Protein AF-A0A4U0H9S4-F1 (afdb_monomer_lite)

Radius of gyration: 20.45 Å; chains: 1; bounding box: 39×26×69 Å

Sequence (126 aa):
MESLKSYITAIVAVAVILGFSAFKVAEKFTQPQSGWYQISVNPSAPDDKSQQIIGGFESETAPNEENCNLESEETPPCQVHLNLTNFSGAATPAGLSVSDATNPSTYNGALDMSQSSDGYARQEEE

Secondary structure (DSSP, 8-state):
-HHHHHHHHHHHHHHHHHHHHHHHHHHHHHS---EEEEEE--TTSTT-TTTPEEEEEEESSPPSP----TT-TTSPPEEEEEE-TT---SS-STTSBHHHHT-TTTT--EE-TTSSSSSEEEPPP-

pLDDT: mean 76.82, std 14.74, range [47.91, 94.62]

Foldseek 3Di:
DVVVVVVVVVVVVVVVVVVVVVVVVVCVQWDADFAKWWWDADLVCLPPLQRIFTAGHDDNDAADFDADPSNDPPAATKIFGKAQVVFPDRGYSGGGRSCQCCPCVHGNIHGDCVRPPVRMGHHDDD

Structure (mmCIF, N/CA/C/O backbone):
data_AF-A0A4U0H9S4-F1
#
_entry.id   AF-A0A4U0H9S4-F1
#
loop_
_atom_site.group_PDB
_atom_site.id
_atom_site.type_symbol
_atom_site.label_atom_id
_atom_site.label_alt_id
_atom_site.label_comp_id
_atom_site.label_asym_id
_atom_site.label_entity_id
_atom_site.label_seq_id
_atom_site.pdbx_PDB_ins_code
_atom_site.Cartn_x
_atom_site.Cartn_y
_atom_site.Cartn_z
_atom_site.occupancy
_atom_site.B_iso_or_equiv
_atom_site.auth_seq_id
_atom_site.auth_comp_id
_atom_site.auth_asym_id
_atom_site.auth_atom_id
_atom_site.pdbx_PDB_model_num
ATOM 1 N N . MET A 1 1 ? -19.896 8.607 55.012 1.00 47.91 1 MET A N 1
ATOM 2 C CA . MET A 1 1 ? -19.526 7.625 53.960 1.00 47.91 1 MET A CA 1
ATOM 3 C C . MET A 1 1 ? -19.932 8.082 52.549 1.00 47.91 1 MET A C 1
ATOM 5 O O . MET A 1 1 ? -19.968 7.262 51.641 1.00 47.91 1 MET A O 1
ATOM 9 N N . GLU A 1 2 ? -20.204 9.370 52.311 1.00 52.66 2 GLU A N 1
ATOM 10 C CA . GLU A 1 2 ? -20.625 9.855 50.980 1.00 52.66 2 GLU A CA 1
ATOM 11 C C . GLU A 1 2 ? -19.435 10.198 50.069 1.00 52.66 2 GLU A C 1
ATOM 13 O O . GLU A 1 2 ? -19.484 9.979 48.861 1.00 52.66 2 GLU A O 1
ATOM 18 N N . SER A 1 3 ? -18.313 10.623 50.655 1.00 55.00 3 SER A N 1
ATOM 19 C CA . SER A 1 3 ? -17.121 11.062 49.918 1.00 55.00 3 SER A CA 1
ATOM 20 C C . SER A 1 3 ? -16.407 9.931 49.167 1.00 55.00 3 SER A C 1
ATOM 22 O O . SER A 1 3 ? -15.857 10.161 48.095 1.00 55.00 3 SER A O 1
ATOM 24 N N . LEU A 1 4 ? -16.452 8.698 49.691 1.00 54.47 4 LEU A N 1
ATOM 25 C CA . LEU A 1 4 ? -15.779 7.541 49.085 1.00 54.47 4 LEU A CA 1
ATOM 26 C C . LEU A 1 4 ? -16.490 7.067 47.806 1.00 54.47 4 LEU A C 1
ATOM 28 O O . LEU A 1 4 ? -15.832 6.713 46.833 1.00 54.47 4 LEU A O 1
ATOM 32 N N . LYS A 1 5 ? -17.832 7.113 47.779 1.00 53.62 5 LYS A N 1
ATOM 33 C CA . LYS A 1 5 ? -18.620 6.766 46.585 1.00 53.62 5 LYS A CA 1
ATOM 34 C C . LYS A 1 5 ? -18.379 7.764 45.454 1.00 53.62 5 LYS A C 1
ATOM 36 O O . LYS A 1 5 ? -18.156 7.338 44.332 1.00 53.62 5 LYS A O 1
ATOM 41 N N . SER A 1 6 ? -18.348 9.064 45.758 1.00 58.03 6 SER A N 1
ATOM 42 C CA . SER A 1 6 ? -18.112 10.112 44.752 1.00 58.03 6 SER A CA 1
ATOM 43 C C . SER A 1 6 ? -16.721 10.008 44.105 1.00 58.03 6 SER A C 1
ATOM 45 O O . SER A 1 6 ? -16.581 10.167 42.894 1.00 58.03 6 SER A O 1
ATOM 47 N N . TYR A 1 7 ? -15.701 9.638 44.890 1.00 58.12 7 TYR A N 1
ATOM 48 C CA . TYR A 1 7 ? -14.337 9.433 44.392 1.00 58.12 7 TYR A CA 1
ATOM 49 C C . TYR A 1 7 ? -14.230 8.241 43.430 1.00 58.12 7 TYR A C 1
ATOM 51 O O . TYR A 1 7 ? -13.587 8.344 42.388 1.00 58.12 7 TYR A O 1
ATOM 59 N N . ILE A 1 8 ? -14.897 7.122 43.738 1.00 61.66 8 ILE A N 1
ATOM 60 C CA . ILE A 1 8 ? -14.898 5.934 42.869 1.00 61.66 8 ILE A CA 1
ATOM 61 C C . ILE A 1 8 ? -15.623 6.233 41.551 1.00 61.66 8 ILE A C 1
ATOM 63 O O . ILE A 1 8 ? -15.115 5.883 40.488 1.00 61.66 8 ILE A O 1
ATOM 67 N N . THR A 1 9 ? -16.760 6.934 41.587 1.00 62.09 9 THR A N 1
ATOM 68 C CA . THR A 1 9 ? -17.494 7.295 40.363 1.00 62.09 9 THR A CA 1
ATOM 69 C C . THR A 1 9 ? -16.690 8.245 39.472 1.00 62.09 9 THR A C 1
ATOM 71 O O . THR A 1 9 ? -16.693 8.083 38.254 1.00 62.09 9 THR A O 1
ATOM 74 N N . ALA A 1 10 ? -15.954 9.194 40.062 1.00 61.12 10 ALA A N 1
ATOM 75 C CA . ALA A 1 10 ? -15.074 10.093 39.318 1.00 61.12 10 ALA A CA 1
ATOM 76 C C . ALA A 1 10 ? -13.897 9.346 38.664 1.00 61.12 10 ALA A C 1
ATOM 78 O O . ALA A 1 10 ? -13.591 9.594 37.501 1.00 61.12 10 ALA A O 1
ATOM 79 N N . ILE A 1 11 ? -13.281 8.386 39.364 1.00 60.69 11 ILE A N 1
ATOM 80 C CA . ILE A 1 11 ? -12.190 7.564 38.813 1.00 60.69 11 ILE A CA 1
ATOM 81 C C . ILE A 1 11 ? -12.689 6.693 37.653 1.00 60.69 11 ILE A C 1
ATOM 83 O O . ILE A 1 11 ? -12.029 6.619 36.618 1.00 60.69 11 ILE A O 1
ATOM 87 N N . VAL A 1 12 ? -13.867 6.075 37.787 1.00 62.19 12 VAL A N 1
ATOM 88 C CA . VAL A 1 12 ? -14.472 5.278 36.709 1.00 62.19 12 VAL A CA 1
ATOM 89 C C . VAL A 1 12 ? -14.806 6.158 35.503 1.00 62.19 12 VAL A C 1
ATOM 91 O O . VAL A 1 12 ? -14.494 5.780 34.378 1.00 62.19 12 VAL A O 1
ATOM 94 N N . ALA A 1 13 ? -15.367 7.352 35.710 1.00 61.09 13 ALA A N 1
ATOM 95 C CA . ALA A 1 13 ? -15.663 8.279 34.618 1.00 61.09 13 ALA A CA 1
ATOM 96 C C . ALA A 1 13 ? -14.392 8.718 33.872 1.00 61.09 13 ALA A C 1
ATOM 98 O O . ALA A 1 13 ? -14.365 8.702 32.644 1.00 61.09 13 ALA A O 1
ATOM 99 N N . VAL A 1 14 ? -13.316 9.041 34.596 1.00 59.59 14 VAL A N 1
ATOM 100 C CA . VAL A 1 14 ? -12.026 9.414 33.994 1.00 59.59 14 VAL A CA 1
ATOM 101 C C . VAL A 1 14 ? -11.408 8.238 33.229 1.00 59.59 14 VAL A C 1
ATOM 103 O O . VAL A 1 14 ? -10.955 8.423 32.103 1.00 59.59 14 VAL A O 1
ATOM 106 N N . ALA A 1 15 ? -11.448 7.019 33.777 1.00 59.03 15 ALA A N 1
ATOM 107 C CA . ALA A 1 15 ? -10.943 5.824 33.099 1.00 59.03 15 ALA A CA 1
ATOM 108 C C . ALA A 1 15 ? -11.727 5.501 31.813 1.00 59.03 15 ALA A C 1
ATOM 110 O O . ALA A 1 15 ? -11.130 5.146 30.798 1.00 59.03 15 ALA A O 1
ATOM 111 N N . VAL A 1 16 ? -13.051 5.680 31.826 1.00 59.62 16 VAL A N 1
ATOM 112 C CA . VAL A 1 16 ? -13.904 5.490 30.644 1.00 59.62 16 VAL A CA 1
ATOM 113 C C . VAL A 1 16 ? -13.613 6.555 29.582 1.00 59.62 16 VAL A C 1
ATOM 115 O O . VAL A 1 16 ? -13.444 6.214 28.416 1.00 59.62 16 VAL A O 1
ATOM 118 N N . ILE A 1 17 ? -13.477 7.831 29.959 1.00 59.09 17 ILE A N 1
ATOM 119 C CA . ILE A 1 17 ? -13.174 8.918 29.010 1.00 59.09 17 ILE A CA 1
ATOM 120 C C . ILE A 1 17 ? -11.794 8.726 28.362 1.00 59.09 17 ILE A C 1
ATOM 122 O O . ILE A 1 17 ? -11.653 8.879 27.146 1.00 59.09 17 ILE A O 1
ATOM 126 N N . LEU A 1 18 ? -10.781 8.344 29.145 1.00 52.06 18 LEU A N 1
ATOM 127 C CA . LEU A 1 18 ? -9.438 8.068 28.625 1.00 52.06 18 LEU A CA 1
ATOM 128 C C . LEU A 1 18 ? -9.431 6.829 27.716 1.00 52.06 18 LEU A C 1
ATOM 130 O O . LEU A 1 18 ? -8.812 6.857 26.652 1.00 52.06 18 LEU A O 1
ATOM 134 N N . GLY A 1 19 ? -10.186 5.785 28.077 1.00 51.16 19 GLY A N 1
ATOM 135 C CA . GLY A 1 19 ? -10.350 4.580 27.261 1.00 51.16 19 GLY A CA 1
ATOM 136 C C . GLY A 1 19 ? -11.008 4.854 25.904 1.00 51.16 19 GLY A C 1
ATOM 137 O O . GLY A 1 19 ? -10.499 4.407 24.879 1.00 51.16 19 GLY A O 1
ATOM 138 N N . PHE A 1 20 ? -12.080 5.653 25.867 1.00 53.72 20 PHE A N 1
ATOM 139 C CA . PHE A 1 20 ? -12.742 6.053 24.615 1.00 53.72 20 PHE A CA 1
ATOM 140 C C . PHE A 1 20 ? -11.856 6.931 23.718 1.00 53.72 20 PHE A C 1
ATOM 142 O O . PHE A 1 20 ? -11.933 6.841 22.494 1.00 53.72 20 PHE A O 1
ATOM 149 N N . SER A 1 21 ? -11.009 7.774 24.311 1.00 49.91 21 SER A N 1
ATOM 150 C CA . SER A 1 21 ? -10.112 8.666 23.564 1.00 49.91 21 SER A CA 1
ATOM 151 C C . SER A 1 21 ? -8.994 7.890 22.863 1.00 49.91 21 SER A C 1
ATOM 153 O O . SER A 1 21 ? -8.715 8.138 21.693 1.00 49.91 21 SER A O 1
ATOM 155 N N . ALA A 1 22 ? -8.396 6.912 23.550 1.00 49.47 22 ALA A N 1
ATOM 156 C CA . ALA A 1 22 ? -7.362 6.055 22.973 1.00 49.47 22 ALA A CA 1
ATOM 157 C C . ALA A 1 22 ? -7.916 5.141 21.866 1.00 49.47 22 ALA A C 1
ATOM 159 O O . ALA A 1 22 ? -7.254 4.941 20.849 1.00 49.47 22 ALA A O 1
ATOM 160 N N . PHE A 1 23 ? -9.151 4.648 22.022 1.00 51.34 23 PHE A N 1
ATOM 161 C CA . PHE A 1 23 ? -9.805 3.810 21.014 1.00 51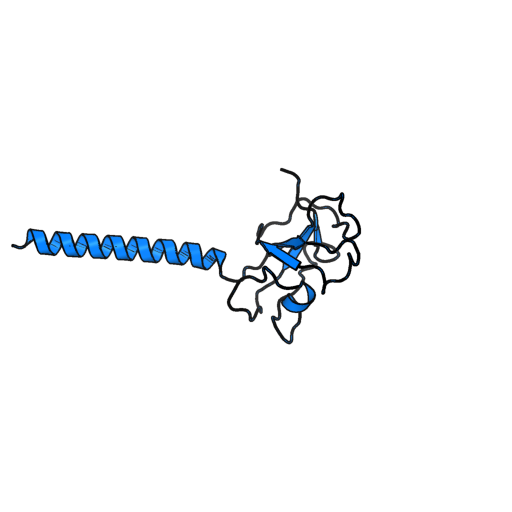.34 23 PHE A CA 1
ATOM 162 C C . PHE A 1 23 ? -10.031 4.559 19.698 1.00 51.34 23 PHE A C 1
ATOM 164 O O . PHE A 1 23 ? -9.685 4.047 18.641 1.00 51.34 23 PHE A O 1
ATOM 171 N N . LYS A 1 24 ? -10.505 5.810 19.753 1.00 50.62 24 LYS A N 1
ATOM 172 C CA . LYS A 1 24 ? -10.723 6.626 18.546 1.00 50.62 24 LYS A CA 1
ATOM 173 C C . LYS A 1 24 ? -9.437 6.959 17.788 1.00 50.62 24 LYS A C 1
ATOM 175 O O . LYS A 1 24 ? -9.473 7.141 16.576 1.00 50.62 24 LYS A O 1
ATOM 180 N N . VAL A 1 25 ? -8.309 7.073 18.489 1.00 50.72 25 VAL A N 1
ATOM 181 C CA . VAL A 1 25 ? -7.004 7.308 17.854 1.00 50.72 25 VAL A CA 1
ATOM 182 C C . VAL A 1 25 ? -6.483 6.016 17.224 1.00 50.72 25 VAL A C 1
ATOM 184 O O . VAL A 1 25 ? -6.045 6.046 16.081 1.00 50.72 25 VAL A O 1
ATOM 187 N N . ALA A 1 26 ? -6.605 4.873 17.906 1.00 51.91 26 ALA A N 1
ATOM 188 C CA . ALA A 1 26 ? -6.229 3.570 17.352 1.00 51.91 26 ALA A CA 1
ATOM 189 C C . ALA A 1 26 ? -7.101 3.155 16.149 1.00 51.91 26 ALA A C 1
ATOM 191 O O . ALA A 1 26 ? -6.590 2.581 15.188 1.00 51.91 26 ALA A O 1
ATOM 192 N N . GLU A 1 27 ? -8.394 3.492 16.160 1.00 52.75 27 GLU A N 1
ATOM 193 C CA . GLU A 1 27 ? -9.300 3.284 15.024 1.00 52.75 27 GLU A CA 1
ATOM 194 C C . GLU A 1 27 ? -8.847 4.053 13.782 1.00 52.75 27 GLU A C 1
ATOM 196 O O . GLU A 1 27 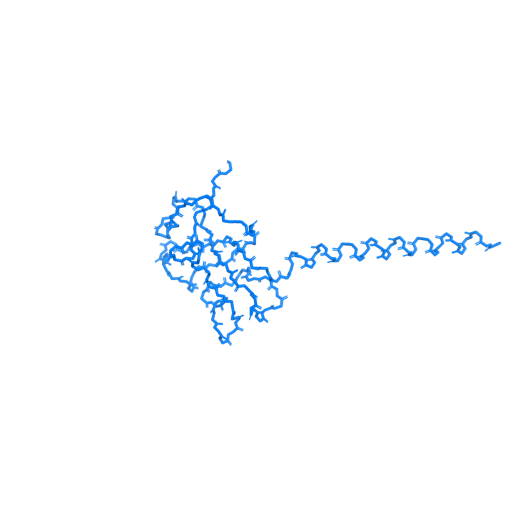? -8.895 3.507 12.685 1.00 52.75 27 GLU A O 1
ATOM 201 N N . LYS A 1 28 ? -8.319 5.276 13.928 1.00 52.19 28 LYS A N 1
ATOM 202 C CA . LYS A 1 28 ? -7.770 6.005 12.775 1.00 52.19 28 LYS A CA 1
ATOM 203 C C . LYS A 1 28 ? -6.599 5.265 12.126 1.00 52.19 28 LYS A C 1
ATOM 205 O O . LYS A 1 28 ? -6.533 5.222 10.909 1.00 52.19 28 LYS A O 1
ATOM 210 N N . PHE A 1 29 ? -5.718 4.637 12.900 1.00 59.16 29 PHE A N 1
ATOM 211 C CA . PHE A 1 29 ? -4.585 3.885 12.341 1.00 59.16 29 PHE A CA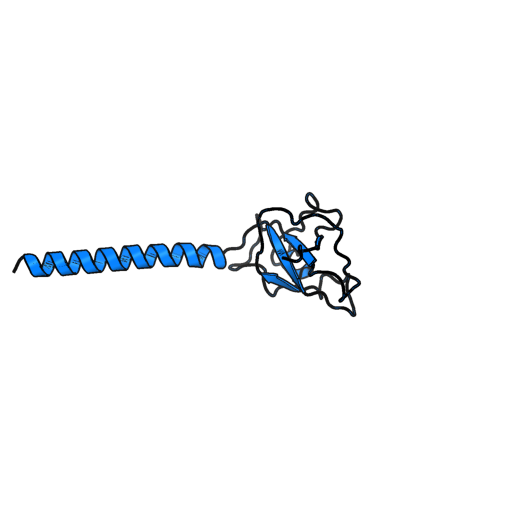 1
ATOM 212 C C . PHE A 1 29 ? -4.955 2.494 11.807 1.00 59.16 29 PHE A C 1
ATOM 214 O O . PHE A 1 29 ? -4.124 1.840 11.185 1.00 59.16 29 PHE A O 1
ATOM 221 N N . THR A 1 30 ? -6.179 2.024 12.060 1.00 65.81 30 THR A N 1
ATOM 222 C CA . THR A 1 30 ? -6.635 0.687 11.652 1.00 65.81 30 THR A CA 1
ATOM 223 C C . THR A 1 30 ? -7.738 0.717 10.601 1.00 65.81 30 THR A C 1
ATOM 225 O O . THR A 1 30 ? -7.926 -0.284 9.919 1.00 65.81 30 THR A O 1
ATOM 228 N N . GLN A 1 31 ? -8.434 1.840 10.411 1.00 77.56 31 GLN A N 1
ATOM 229 C CA . GLN A 1 31 ? -9.445 1.988 9.366 1.00 77.56 31 GLN A CA 1
ATOM 230 C C . GLN A 1 31 ? -8.813 2.277 7.995 1.00 77.56 31 GLN A C 1
ATOM 232 O O . GLN A 1 31 ? -7.840 3.027 7.919 1.00 77.56 31 GLN A O 1
ATOM 237 N N . PRO A 1 32 ? -9.374 1.730 6.903 1.00 83.88 32 PRO A N 1
ATOM 238 C CA . PRO A 1 32 ? -8.947 2.069 5.552 1.00 83.88 32 PRO A CA 1
ATOM 239 C C . PRO A 1 32 ? -9.229 3.549 5.260 1.00 83.88 32 PRO A C 1
ATOM 241 O O . PRO A 1 32 ? -10.371 4.002 5.331 1.00 83.88 32 PRO A O 1
ATOM 244 N N . GLN A 1 33 ? -8.182 4.302 4.924 1.00 88.81 33 GLN A N 1
ATOM 245 C CA . GLN A 1 33 ? -8.264 5.719 4.558 1.00 88.81 33 GLN A CA 1
ATOM 246 C C . GLN A 1 33 ? -7.847 5.918 3.101 1.00 88.81 33 GLN A C 1
ATOM 248 O O . GLN A 1 33 ? -6.892 5.299 2.641 1.00 88.81 33 GLN A O 1
ATOM 253 N N . SER A 1 34 ? -8.552 6.767 2.355 1.00 92.00 34 SER A N 1
ATOM 254 C CA . SER A 1 34 ? -8.086 7.128 1.009 1.00 92.00 34 SER A CA 1
ATOM 255 C C . SER A 1 34 ? -6.911 8.095 1.118 1.00 92.00 34 SER A C 1
ATOM 257 O O . SER A 1 34 ? -6.925 8.963 1.987 1.00 92.00 34 SER A O 1
ATOM 259 N N . GLY A 1 35 ? -5.912 7.951 0.256 1.00 91.44 35 GLY A N 1
ATOM 260 C CA . GLY A 1 35 ? -4.718 8.790 0.280 1.00 91.44 35 GLY A CA 1
ATOM 261 C C . GLY A 1 35 ? -3.484 8.064 -0.235 1.00 91.44 35 GLY A C 1
ATOM 262 O O . GLY A 1 35 ? -3.585 7.038 -0.911 1.00 91.44 35 GLY A O 1
ATOM 263 N N . TRP A 1 36 ? -2.319 8.610 0.089 1.00 91.06 36 TRP A N 1
ATOM 264 C CA . TRP A 1 36 ? -1.017 8.101 -0.314 1.00 91.06 36 TRP A CA 1
ATOM 265 C C . TRP A 1 36 ? -0.504 7.051 0.651 1.00 91.06 36 TRP A C 1
ATOM 267 O O . TRP A 1 36 ? -0.498 7.242 1.868 1.00 91.06 36 TRP A O 1
ATOM 277 N N . TYR A 1 37 ? -0.042 5.949 0.078 1.00 90.75 37 TYR A N 1
ATOM 278 C CA . TYR A 1 37 ? 0.582 4.849 0.789 1.00 90.75 37 TYR A CA 1
ATOM 279 C C . TYR A 1 37 ? 1.977 4.610 0.237 1.00 90.75 37 TYR A C 1
ATOM 281 O O . TYR A 1 37 ? 2.170 4.682 -0.976 1.00 90.75 37 TYR A O 1
ATOM 289 N N . GLN A 1 38 ? 2.927 4.259 1.101 1.00 90.38 38 GLN A N 1
ATOM 290 C CA . GLN A 1 38 ? 4.217 3.733 0.653 1.00 90.38 38 GLN A CA 1
ATOM 291 C C . GLN A 1 38 ? 4.024 2.469 -0.181 1.00 90.38 38 GLN A C 1
ATOM 293 O O . GLN A 1 38 ? 3.095 1.695 0.060 1.00 90.38 38 GLN A O 1
ATOM 298 N N . ILE A 1 39 ? 4.937 2.219 -1.116 1.00 88.94 39 ILE A N 1
ATOM 299 C CA . ILE A 1 39 ? 5.036 0.927 -1.789 1.00 88.94 39 ILE A CA 1
ATOM 300 C C . ILE A 1 39 ? 6.438 0.344 -1.651 1.00 88.94 39 ILE A C 1
ATOM 302 O O . ILE A 1 39 ? 7.445 1.042 -1.735 1.00 88.94 39 ILE A O 1
ATOM 306 N N . SER A 1 40 ? 6.497 -0.970 -1.475 1.00 87.62 40 SER A N 1
ATOM 307 C CA . SER A 1 40 ? 7.714 -1.748 -1.658 1.00 87.62 40 SER A CA 1
ATOM 308 C C . SER A 1 40 ? 7.696 -2.339 -3.063 1.00 87.62 40 SER A C 1
ATOM 310 O O . SER A 1 40 ? 6.753 -3.046 -3.428 1.00 87.62 40 SER A O 1
ATOM 312 N N . VAL A 1 41 ? 8.715 -2.017 -3.859 1.00 83.19 41 VAL A N 1
ATOM 313 C CA . VAL A 1 41 ? 8.846 -2.458 -5.252 1.00 83.19 41 VAL A CA 1
ATOM 314 C C . VAL A 1 41 ? 9.729 -3.701 -5.319 1.00 83.19 41 VAL A C 1
ATOM 316 O O . VAL A 1 41 ? 10.760 -3.768 -4.652 1.00 83.19 41 VAL A O 1
ATOM 319 N N . ASN A 1 42 ? 9.343 -4.682 -6.141 1.00 84.88 42 ASN A N 1
ATOM 320 C CA . ASN A 1 42 ? 10.235 -5.786 -6.476 1.00 84.88 42 ASN A CA 1
ATOM 321 C C . ASN A 1 42 ? 11.178 -5.358 -7.616 1.00 84.88 42 ASN A C 1
ATOM 323 O O . ASN A 1 42 ? 10.703 -5.187 -8.740 1.00 84.88 42 ASN A O 1
ATOM 327 N N . PRO A 1 43 ? 12.501 -5.278 -7.397 1.00 78.44 43 PRO A N 1
ATOM 328 C CA . PRO A 1 43 ? 13.455 -4.848 -8.425 1.00 78.44 43 PRO A CA 1
ATOM 329 C C . PRO A 1 43 ? 13.499 -5.760 -9.656 1.00 78.44 43 PRO A C 1
ATOM 331 O O . PRO A 1 43 ? 13.886 -5.337 -10.739 1.00 78.44 43 PRO A O 1
ATOM 334 N N . SER A 1 44 ? 13.119 -7.033 -9.511 1.00 83.75 44 SER A N 1
ATOM 335 C CA . SER A 1 44 ? 13.099 -7.996 -10.620 1.00 83.75 44 SER A CA 1
ATOM 336 C C . SER A 1 44 ? 11.819 -7.925 -11.457 1.00 83.75 44 SER A C 1
ATOM 338 O O . SER A 1 44 ? 11.769 -8.501 -12.543 1.00 83.75 44 SER A O 1
ATOM 340 N N . ALA A 1 45 ? 10.777 -7.272 -10.943 1.00 84.12 45 ALA A N 1
ATOM 341 C CA . ALA A 1 45 ? 9.477 -7.130 -11.590 1.00 84.12 45 ALA A CA 1
ATOM 342 C C . ALA A 1 45 ? 8.840 -5.782 -11.194 1.00 84.12 45 ALA A C 1
ATOM 344 O O . ALA A 1 45 ? 7.794 -5.759 -10.540 1.00 84.12 45 ALA A O 1
ATOM 345 N N . PRO A 1 46 ? 9.485 -4.662 -11.557 1.00 79.12 46 PRO A N 1
ATOM 346 C CA . PRO A 1 46 ? 9.149 -3.340 -11.038 1.00 79.12 46 PRO A CA 1
ATOM 347 C C . PRO A 1 46 ? 7.724 -2.895 -11.369 1.00 79.12 46 PRO A C 1
ATOM 349 O O . PRO A 1 46 ? 7.049 -2.313 -10.524 1.00 79.12 46 PRO A O 1
ATOM 352 N N . ASP A 1 47 ? 7.224 -3.250 -12.551 1.00 83.19 47 ASP A N 1
ATOM 353 C CA . ASP A 1 47 ? 5.881 -2.885 -13.021 1.00 83.19 47 ASP A CA 1
ATOM 354 C C . ASP A 1 47 ? 4.793 -3.897 -12.631 1.00 83.19 47 ASP A C 1
ATOM 356 O O . ASP A 1 47 ? 3.607 -3.702 -12.920 1.00 83.19 47 ASP A O 1
ATOM 360 N N . ASP A 1 48 ? 5.167 -5.008 -11.990 1.00 88.31 48 ASP A N 1
ATOM 361 C CA . ASP A 1 48 ? 4.215 -6.043 -11.611 1.00 88.31 48 ASP A CA 1
ATOM 362 C C . ASP A 1 48 ? 3.498 -5.656 -10.312 1.00 88.31 48 ASP A C 1
ATOM 364 O O . ASP A 1 48 ? 3.970 -5.904 -9.201 1.00 88.31 48 ASP A O 1
ATOM 368 N N . LYS A 1 49 ? 2.299 -5.082 -10.452 1.00 87.25 49 LYS A N 1
ATOM 369 C CA . LYS A 1 49 ? 1.427 -4.678 -9.333 1.00 87.25 49 LYS A CA 1
ATOM 370 C C . LYS A 1 49 ? 1.074 -5.824 -8.381 1.00 87.25 49 LYS A C 1
ATOM 372 O O . LYS A 1 49 ? 0.634 -5.560 -7.263 1.00 87.25 49 LYS A O 1
ATOM 377 N N . SER A 1 50 ? 1.227 -7.081 -8.803 1.00 91.50 50 SER A N 1
ATOM 378 C CA . SER A 1 50 ? 1.042 -8.243 -7.926 1.00 91.50 50 SER A CA 1
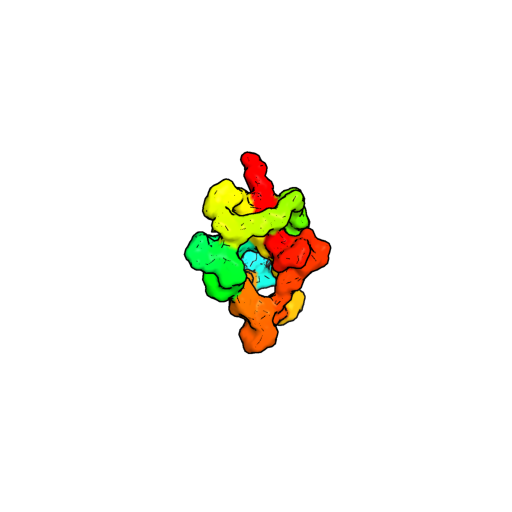ATOM 379 C C . SER A 1 50 ? 2.239 -8.496 -7.007 1.00 91.50 50 SER A C 1
ATOM 381 O O . SER A 1 50 ? 2.100 -9.149 -5.976 1.00 91.50 50 SER A O 1
ATOM 383 N N . GLN A 1 51 ? 3.395 -7.924 -7.342 1.00 89.88 51 GLN A N 1
ATOM 384 C CA . GLN A 1 51 ? 4.642 -8.014 -6.584 1.00 89.88 51 GLN A CA 1
ATOM 385 C C . GLN A 1 51 ? 5.000 -6.711 -5.857 1.00 89.88 51 GLN A C 1
ATOM 387 O O . GLN A 1 51 ? 5.934 -6.697 -5.060 1.00 89.88 51 GLN A O 1
ATOM 392 N N . GLN A 1 52 ? 4.249 -5.634 -6.094 1.00 89.44 52 GLN A N 1
ATOM 393 C CA . GLN A 1 52 ? 4.344 -4.391 -5.331 1.00 89.44 52 GLN A CA 1
ATOM 394 C C . GLN A 1 52 ? 3.483 -4.481 -4.072 1.00 89.44 52 GLN A C 1
ATOM 396 O O . GLN A 1 52 ? 2.268 -4.668 -4.170 1.00 89.44 52 GLN A O 1
ATOM 401 N N . ILE A 1 53 ? 4.095 -4.321 -2.900 1.00 91.06 53 ILE A N 1
ATOM 402 C CA . ILE A 1 53 ? 3.411 -4.439 -1.607 1.00 91.06 53 ILE A CA 1
ATOM 403 C C . ILE A 1 53 ? 3.117 -3.056 -1.037 1.00 91.06 53 ILE A C 1
ATOM 405 O O . ILE A 1 53 ? 4.007 -2.213 -0.949 1.00 91.06 53 ILE A O 1
ATOM 409 N N . ILE A 1 54 ? 1.873 -2.836 -0.620 1.00 91.81 54 ILE A N 1
ATOM 410 C CA . ILE A 1 54 ? 1.432 -1.590 0.006 1.00 91.81 54 ILE A CA 1
ATOM 411 C C . ILE A 1 54 ? 1.982 -1.518 1.434 1.00 91.81 54 ILE A C 1
ATOM 413 O O . ILE A 1 54 ? 1.848 -2.457 2.219 1.00 91.81 54 ILE A O 1
ATOM 417 N N . GLY A 1 55 ? 2.606 -0.397 1.768 1.00 89.69 55 GLY A N 1
ATOM 418 C CA . GLY A 1 55 ? 3.141 -0.071 3.083 1.00 89.69 55 GLY A CA 1
ATOM 419 C C . GLY A 1 55 ? 2.162 0.731 3.940 1.00 89.69 55 GLY A C 1
ATOM 420 O O . GLY A 1 55 ? 0.945 0.548 3.881 1.00 89.69 55 GLY A O 1
ATOM 421 N N . GLY A 1 56 ? 2.714 1.607 4.781 1.00 87.56 56 GLY A N 1
ATOM 422 C CA . GLY A 1 56 ? 1.934 2.487 5.647 1.00 87.56 56 GLY A CA 1
ATOM 423 C C . GLY A 1 56 ? 1.205 3.587 4.876 1.00 87.56 56 GLY A C 1
ATOM 424 O O . GLY A 1 56 ? 1.588 3.941 3.762 1.00 87.56 56 GLY A O 1
ATOM 425 N N . PHE A 1 57 ? 0.148 4.119 5.491 1.00 88.88 57 PHE A N 1
ATOM 426 C CA . PHE A 1 57 ? -0.459 5.377 5.066 1.00 88.88 57 PHE A CA 1
ATOM 427 C C . PHE A 1 57 ? 0.491 6.530 5.394 1.00 88.88 57 PHE A C 1
ATOM 429 O O . PHE A 1 57 ? 0.952 6.633 6.531 1.00 88.88 57 PHE A O 1
ATOM 436 N N . GLU A 1 58 ? 0.726 7.402 4.423 1.00 86.94 58 GLU A N 1
ATOM 437 C CA . GLU A 1 58 ? 1.629 8.544 4.549 1.00 86.94 58 GLU A CA 1
ATOM 438 C C . GLU A 1 58 ? 0.848 9.843 4.748 1.00 86.94 58 GLU A C 1
ATOM 440 O O . GLU A 1 58 ? 1.085 10.588 5.698 1.00 86.94 58 GLU A O 1
ATOM 445 N N . SER A 1 59 ? -0.086 10.134 3.839 1.00 86.06 59 SER A N 1
ATOM 446 C CA . SER A 1 59 ? -0.663 11.471 3.705 1.00 86.06 59 SER A CA 1
ATOM 447 C C . SER A 1 59 ? -1.936 11.466 2.851 1.00 86.06 59 SER A C 1
ATOM 449 O O . SER A 1 59 ? -2.047 10.714 1.890 1.00 86.06 59 SER A O 1
ATOM 451 N N . GLU A 1 60 ? -2.891 12.353 3.146 1.00 87.00 60 GLU A N 1
ATOM 452 C CA . GLU A 1 60 ? -4.007 12.670 2.229 1.00 87.00 60 GLU A CA 1
ATOM 453 C C . GLU A 1 60 ? -3.579 13.645 1.112 1.00 87.00 60 GLU A C 1
ATOM 455 O O . GLU A 1 60 ? -4.270 13.809 0.110 1.00 87.00 60 GLU A O 1
ATOM 460 N N . THR A 1 61 ? -2.442 14.318 1.294 1.00 84.19 61 THR A N 1
ATOM 461 C CA . THR A 1 61 ? -1.883 15.321 0.378 1.00 84.19 61 THR A CA 1
ATOM 462 C C . THR A 1 61 ? -0.888 14.674 -0.577 1.00 84.19 61 THR A C 1
ATOM 464 O O . THR A 1 61 ? -0.093 13.839 -0.140 1.00 84.19 61 THR A O 1
ATOM 467 N N . ALA A 1 62 ? -0.910 15.094 -1.845 1.00 80.00 62 ALA A N 1
ATOM 468 C CA . ALA A 1 62 ? 0.065 14.690 -2.855 1.00 80.00 62 ALA A CA 1
ATOM 469 C C . ALA A 1 62 ? 1.512 14.940 -2.404 1.00 80.00 62 ALA A C 1
ATOM 471 O O . ALA A 1 62 ? 1.788 16.016 -1.862 1.00 80.00 62 ALA A O 1
ATOM 472 N N . PRO A 1 63 ? 2.426 13.974 -2.610 1.00 80.25 63 PRO A N 1
ATOM 473 C CA . PRO A 1 63 ? 3.849 14.232 -2.473 1.00 80.25 63 PRO A CA 1
ATOM 474 C C . PRO A 1 63 ? 4.320 15.191 -3.574 1.00 80.25 63 PRO A C 1
ATOM 476 O O . PRO A 1 63 ? 3.653 15.355 -4.600 1.00 80.25 63 PRO A O 1
ATOM 479 N N . ASN A 1 64 ? 5.473 15.829 -3.368 1.00 71.12 64 ASN A N 1
ATOM 480 C CA . ASN A 1 64 ? 6.019 16.760 -4.351 1.00 71.12 64 ASN A CA 1
ATOM 481 C C . ASN A 1 64 ? 6.496 15.987 -5.596 1.00 71.12 64 ASN A C 1
ATOM 483 O O . ASN A 1 64 ? 7.271 15.038 -5.528 1.00 71.12 64 ASN A O 1
ATOM 487 N N . GLU A 1 65 ? 5.908 16.350 -6.732 1.00 68.19 65 GLU A N 1
ATOM 488 C CA . GLU A 1 65 ? 5.672 15.460 -7.867 1.00 68.19 65 GLU A CA 1
ATOM 489 C C . GLU A 1 65 ? 6.920 15.135 -8.705 1.00 68.19 65 GLU A C 1
ATOM 491 O O . GLU A 1 65 ? 7.501 16.000 -9.358 1.00 68.19 65 GLU A O 1
ATOM 496 N N . GLU A 1 66 ? 7.222 13.840 -8.817 1.00 67.44 66 GLU A N 1
ATOM 497 C CA . GLU A 1 66 ? 7.883 13.227 -9.971 1.00 67.44 66 GLU A CA 1
ATOM 498 C C . GLU A 1 66 ? 7.241 11.856 -10.237 1.00 67.44 66 GLU A C 1
ATOM 500 O O . GLU A 1 66 ? 6.781 11.186 -9.305 1.00 67.44 66 GLU A O 1
ATOM 505 N N . ASN A 1 67 ? 7.238 11.404 -11.499 1.00 72.69 67 ASN A N 1
ATOM 506 C CA . ASN A 1 67 ? 6.831 10.034 -11.817 1.00 72.69 67 ASN A CA 1
ATOM 507 C C . ASN A 1 67 ? 7.739 9.059 -11.057 1.00 72.69 67 ASN A C 1
ATOM 509 O O . ASN A 1 67 ? 8.974 9.114 -11.173 1.00 72.69 67 ASN A O 1
ATOM 513 N N . CYS A 1 68 ? 7.121 8.168 -10.284 1.00 80.38 68 CYS A N 1
ATOM 514 C CA . CYS A 1 68 ? 7.827 7.060 -9.661 1.00 80.38 68 CYS A CA 1
ATOM 515 C C . CYS A 1 68 ? 8.574 6.281 -10.752 1.00 80.38 68 CYS A C 1
ATOM 517 O O . CYS A 1 68 ? 7.980 5.874 -11.749 1.00 80.38 68 CYS A O 1
ATOM 519 N N . ASN A 1 69 ? 9.887 6.100 -10.584 1.00 76.00 69 ASN A N 1
ATOM 520 C CA . ASN A 1 69 ? 10.608 5.149 -11.416 1.00 76.00 69 ASN A CA 1
ATOM 521 C C . ASN A 1 69 ? 10.519 3.787 -10.738 1.00 76.00 69 ASN A C 1
ATOM 523 O O . ASN A 1 69 ? 11.304 3.490 -9.841 1.00 76.00 69 ASN A O 1
ATOM 527 N N . LEU A 1 70 ? 9.554 2.978 -11.165 1.00 75.25 70 LEU A N 1
ATOM 528 C CA . LEU A 1 70 ? 9.404 1.629 -10.637 1.00 75.25 70 LEU A CA 1
ATOM 529 C C . LEU A 1 70 ? 10.643 0.776 -10.945 1.00 75.25 70 LEU A C 1
ATOM 531 O O . LEU A 1 70 ? 10.975 -0.099 -10.160 1.00 75.25 70 LEU A O 1
ATOM 535 N N . GLU A 1 71 ? 11.371 1.054 -12.031 1.00 68.94 71 GLU A N 1
ATOM 536 C CA . GLU A 1 71 ? 12.504 0.245 -12.501 1.00 68.94 71 GLU A CA 1
ATOM 537 C C . GLU A 1 71 ? 13.804 0.409 -11.688 1.00 68.94 71 GLU A C 1
ATOM 539 O O . GLU A 1 71 ? 14.778 -0.293 -11.961 1.00 68.94 71 GLU A O 1
ATOM 544 N N . SER A 1 72 ? 13.865 1.320 -10.709 1.00 62.47 72 SER A N 1
ATOM 545 C CA . SER A 1 72 ? 15.110 1.680 -10.016 1.00 62.47 72 SER A CA 1
ATOM 546 C C . SER A 1 72 ? 15.018 1.524 -8.495 1.00 62.47 72 SER A C 1
ATOM 548 O O . SER A 1 72 ? 14.185 2.150 -7.844 1.00 62.47 72 SER A O 1
ATOM 550 N N . GLU A 1 73 ? 15.947 0.759 -7.909 1.00 56.75 73 GLU A N 1
ATOM 551 C CA . GLU A 1 73 ? 16.167 0.718 -6.450 1.00 56.75 73 GLU A CA 1
ATOM 552 C C . GLU A 1 73 ? 16.873 1.978 -5.916 1.00 56.75 73 GLU A C 1
ATOM 554 O O . GLU A 1 73 ? 16.848 2.228 -4.715 1.00 56.75 73 GLU A O 1
ATOM 559 N N . GLU A 1 74 ? 17.510 2.771 -6.789 1.00 53.06 74 GLU A N 1
ATOM 560 C CA . GLU A 1 74 ? 18.260 3.985 -6.419 1.00 53.06 74 GLU A CA 1
ATOM 561 C C . GLU A 1 74 ? 17.390 5.257 -6.385 1.00 53.06 74 GLU A C 1
ATOM 563 O O . GLU A 1 74 ? 17.890 6.341 -6.090 1.00 53.06 74 GLU A O 1
ATOM 568 N N . THR A 1 75 ? 16.096 5.155 -6.707 1.00 58.66 75 THR A N 1
ATOM 569 C CA . THR A 1 75 ? 15.148 6.279 -6.611 1.00 58.66 75 THR A CA 1
ATOM 570 C C . THR A 1 75 ? 14.511 6.343 -5.222 1.00 58.66 75 THR A C 1
ATOM 572 O O . THR A 1 75 ? 14.375 5.302 -4.577 1.00 58.66 75 THR A O 1
ATOM 575 N N . PRO A 1 76 ? 14.094 7.536 -4.747 1.00 64.38 76 PRO A N 1
ATOM 576 C CA . PRO A 1 76 ? 13.400 7.650 -3.470 1.00 64.38 76 PRO A CA 1
ATOM 577 C C . PRO A 1 76 ? 12.142 6.766 -3.453 1.00 64.38 76 PRO A C 1
ATOM 579 O O . PRO A 1 76 ? 11.581 6.477 -4.520 1.00 64.38 76 PRO A O 1
ATOM 582 N N . PRO A 1 77 ? 11.704 6.314 -2.261 1.00 73.69 77 PRO A N 1
ATOM 583 C CA . PRO A 1 77 ? 10.608 5.364 -2.130 1.00 73.69 77 PRO A CA 1
ATOM 584 C C . PRO A 1 77 ? 9.364 5.860 -2.865 1.00 73.69 77 PRO A C 1
ATOM 586 O O . PRO A 1 77 ? 9.012 7.037 -2.817 1.00 73.69 77 PRO A O 1
ATOM 589 N N . CYS A 1 78 ? 8.700 4.961 -3.582 1.00 85.06 78 CYS A N 1
ATOM 590 C CA . CYS A 1 78 ? 7.490 5.314 -4.300 1.00 85.06 78 CYS A CA 1
ATOM 591 C C . CYS A 1 78 ? 6.265 5.254 -3.392 1.00 85.06 78 CYS A C 1
ATOM 593 O O . CYS A 1 78 ? 6.206 4.509 -2.410 1.00 85.06 78 CYS A O 1
ATOM 595 N N . GLN A 1 79 ? 5.257 6.022 -3.772 1.00 89.19 79 GLN A N 1
ATOM 596 C CA . GLN A 1 79 ? 3.959 6.076 -3.135 1.00 89.1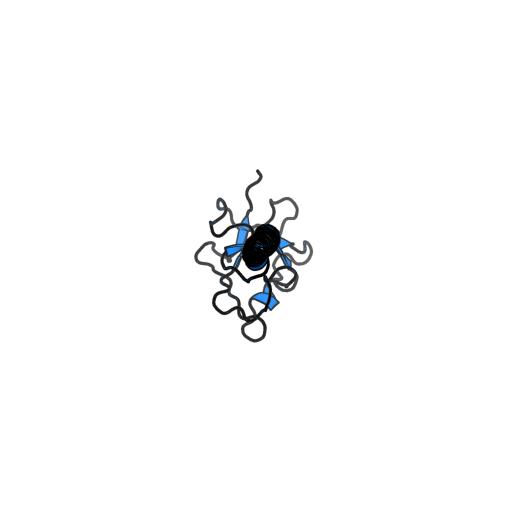9 79 GLN A CA 1
ATOM 597 C C . GLN A 1 79 ? 2.869 5.832 -4.170 1.00 89.19 79 GLN A C 1
ATOM 599 O O . GLN A 1 79 ? 3.046 6.126 -5.349 1.00 89.19 79 GLN A O 1
ATOM 604 N N . VAL A 1 80 ? 1.737 5.299 -3.722 1.00 90.69 80 VAL A N 1
ATOM 605 C CA . VAL A 1 80 ? 0.549 5.056 -4.540 1.00 90.69 80 VAL A CA 1
ATOM 606 C C . VAL A 1 80 ? -0.657 5.752 -3.924 1.00 90.69 80 VAL A C 1
ATOM 608 O O . VAL A 1 80 ? -0.859 5.673 -2.710 1.00 90.69 80 VAL A O 1
ATOM 611 N N . HIS A 1 81 ? -1.469 6.421 -4.744 1.00 92.56 81 HIS A N 1
ATOM 612 C CA . HIS A 1 81 ? -2.711 7.034 -4.277 1.00 92.56 81 HIS A CA 1
ATOM 613 C C . HIS A 1 81 ? -3.875 6.047 -4.402 1.00 92.56 81 HIS A C 1
ATOM 615 O O . HIS A 1 81 ? -4.271 5.651 -5.505 1.00 92.56 81 HIS A O 1
ATOM 621 N N . LEU A 1 82 ? -4.429 5.637 -3.260 1.00 92.38 82 LEU A N 1
ATOM 622 C CA . LEU A 1 82 ? -5.533 4.688 -3.181 1.00 92.38 82 LEU A CA 1
ATOM 623 C C . LEU A 1 82 ? -6.826 5.391 -2.790 1.00 92.38 82 LEU A C 1
ATOM 625 O O . LEU A 1 82 ? -6.925 6.014 -1.734 1.00 92.38 82 LEU A O 1
ATOM 629 N N . ASN A 1 83 ? -7.859 5.201 -3.604 1.00 92.69 83 ASN A N 1
ATOM 630 C CA . ASN A 1 83 ? -9.230 5.482 -3.221 1.00 92.69 83 ASN A CA 1
ATOM 631 C C . ASN A 1 83 ? -9.834 4.228 -2.582 1.00 92.69 83 ASN A C 1
ATOM 633 O O . ASN A 1 83 ? -10.094 3.224 -3.249 1.00 92.69 83 ASN A O 1
ATOM 637 N N . LEU A 1 84 ? -10.074 4.305 -1.276 1.00 92.19 84 LEU A N 1
ATOM 638 C CA . LEU A 1 84 ? -10.616 3.220 -0.463 1.00 92.19 84 LEU A CA 1
ATOM 639 C C . LEU A 1 84 ? -12.102 3.407 -0.128 1.00 92.19 84 LEU A C 1
ATOM 641 O O . LEU A 1 84 ? -12.625 2.717 0.740 1.00 92.19 84 LEU A O 1
ATOM 645 N N . THR A 1 85 ? -12.811 4.300 -0.830 1.00 91.06 85 THR A N 1
ATOM 646 C CA . THR A 1 85 ? -14.244 4.576 -0.591 1.00 91.06 85 THR A CA 1
ATOM 647 C C . THR A 1 85 ? -15.103 3.310 -0.639 1.00 91.06 85 THR A C 1
ATOM 649 O O . THR A 1 85 ? -16.053 3.182 0.129 1.00 91.06 85 THR A O 1
ATOM 652 N N . ASN A 1 86 ? -14.765 2.366 -1.523 1.00 90.69 86 ASN A N 1
ATOM 653 C CA . ASN A 1 86 ? -15.476 1.094 -1.673 1.00 90.69 86 ASN A CA 1
ATOM 654 C C . ASN A 1 86 ? -14.662 -0.112 -1.179 1.00 90.69 86 ASN A C 1
ATOM 656 O O . ASN A 1 86 ? -14.981 -1.247 -1.543 1.00 90.69 86 ASN A O 1
ATOM 660 N N . PHE A 1 87 ? -13.616 0.130 -0.383 1.00 92.38 87 PHE A N 1
ATOM 661 C CA . PHE A 1 87 ? -12.737 -0.923 0.102 1.00 92.38 87 PHE A CA 1
ATOM 662 C C . PHE A 1 87 ? -13.478 -1.836 1.086 1.00 92.38 87 PHE A C 1
ATOM 664 O O . PHE A 1 87 ? -14.079 -1.370 2.052 1.00 92.38 87 PHE A O 1
ATOM 671 N N . SER A 1 88 ? -13.450 -3.144 0.843 1.00 89.38 88 SER A N 1
ATOM 672 C CA . SER A 1 88 ? -14.205 -4.142 1.615 1.00 89.38 88 SER A CA 1
ATOM 673 C C . SER A 1 88 ? -13.418 -4.738 2.792 1.00 89.38 88 SER A C 1
ATOM 675 O O . SER A 1 88 ? -13.976 -5.503 3.582 1.00 89.38 88 SER A O 1
ATOM 677 N N . GLY A 1 89 ? -12.124 -4.423 2.916 1.00 82.25 89 GLY A N 1
ATOM 678 C CA . GLY A 1 89 ? -11.271 -4.932 3.987 1.00 82.25 89 GLY A CA 1
ATOM 679 C C . GLY A 1 89 ? -11.552 -4.271 5.340 1.00 82.25 89 GLY A C 1
ATOM 680 O O . GLY A 1 89 ? -11.878 -3.092 5.426 1.00 82.25 89 GLY A O 1
ATOM 681 N N . ALA A 1 90 ? -11.396 -5.046 6.416 1.00 71.31 90 ALA A N 1
ATOM 682 C CA . ALA A 1 90 ? -11.618 -4.577 7.787 1.00 71.31 90 ALA A CA 1
ATOM 683 C C . ALA A 1 90 ? -10.462 -3.726 8.357 1.00 71.31 90 ALA A C 1
ATOM 685 O O . ALA A 1 90 ? -10.625 -3.131 9.420 1.00 71.31 90 ALA A O 1
ATOM 686 N N . ALA A 1 91 ? -9.309 -3.698 7.681 1.00 80.62 91 ALA A N 1
ATOM 687 C CA . ALA A 1 91 ? -8.102 -2.977 8.085 1.00 80.62 91 ALA A CA 1
ATOM 688 C C . ALA A 1 91 ? -7.565 -2.104 6.934 1.00 80.62 91 ALA A C 1
ATOM 690 O O . ALA A 1 91 ? -8.145 -2.083 5.849 1.00 80.62 91 ALA A O 1
ATOM 691 N N . THR A 1 92 ? -6.452 -1.399 7.153 1.00 82.81 92 THR A N 1
ATOM 692 C CA . THR A 1 92 ? -5.717 -0.702 6.084 1.00 82.81 92 THR A CA 1
ATOM 693 C C . THR A 1 92 ? -5.235 -1.693 5.008 1.00 82.81 92 THR A C 1
ATOM 695 O O . THR A 1 92 ? -5.073 -2.882 5.296 1.00 82.81 92 THR A O 1
ATOM 698 N N . PRO A 1 93 ? -4.973 -1.247 3.764 1.00 89.38 93 PRO A N 1
ATOM 699 C CA . PRO A 1 93 ? -4.465 -2.120 2.703 1.00 89.38 93 PRO A CA 1
ATOM 700 C C . PRO A 1 93 ? -2.986 -2.512 2.884 1.00 89.38 93 PRO A C 1
ATOM 702 O O . PRO A 1 93 ? -2.427 -3.188 2.023 1.00 89.38 93 PRO A O 1
ATOM 705 N N . ALA A 1 94 ? -2.346 -2.099 3.982 1.00 90.62 94 ALA A N 1
ATOM 706 C CA . ALA A 1 94 ? -0.951 -2.403 4.267 1.00 90.62 94 ALA A CA 1
ATOM 707 C C . ALA A 1 94 ? -0.698 -3.922 4.281 1.00 90.62 94 ALA A C 1
ATOM 709 O O . ALA A 1 94 ? -1.434 -4.693 4.897 1.00 90.62 94 ALA A O 1
ATOM 710 N N . GLY A 1 95 ? 0.366 -4.349 3.605 1.00 87.94 95 GLY A N 1
ATOM 711 C CA . GLY A 1 95 ? 0.747 -5.749 3.427 1.00 87.94 95 GLY A CA 1
ATOM 712 C C . GLY A 1 95 ? 0.055 -6.466 2.264 1.00 87.94 95 GLY A C 1
ATOM 713 O O . GLY A 1 95 ? 0.447 -7.589 1.950 1.00 87.94 95 GLY A O 1
ATOM 714 N N . LEU A 1 96 ? -0.936 -5.853 1.604 1.00 92.38 96 LEU A N 1
ATOM 715 C CA . LEU A 1 96 ? -1.523 -6.386 0.371 1.00 92.38 96 LEU A CA 1
ATOM 716 C C . LEU A 1 96 ? -0.673 -6.015 -0.845 1.00 92.38 96 LEU A C 1
ATOM 718 O O . LEU A 1 96 ? -0.011 -4.975 -0.856 1.00 92.38 96 LEU A O 1
ATOM 722 N N . SER A 1 97 ? -0.747 -6.831 -1.900 1.00 93.50 97 SER A N 1
ATOM 723 C CA . SER A 1 97 ? -0.266 -6.386 -3.207 1.00 93.50 97 SER A CA 1
ATOM 724 C C . SER A 1 97 ? -1.164 -5.269 -3.746 1.00 93.50 97 SER A C 1
ATOM 726 O O . SER A 1 97 ? -2.369 -5.238 -3.461 1.00 93.50 97 SER A O 1
ATOM 728 N N . VAL A 1 98 ? -0.617 -4.372 -4.569 1.00 91.94 98 VAL A N 1
ATOM 729 C CA . VAL A 1 98 ? -1.425 -3.338 -5.238 1.00 91.94 98 VAL A CA 1
ATOM 730 C C . VAL A 1 98 ? -2.533 -3.979 -6.078 1.00 91.94 98 VAL A C 1
ATOM 732 O O . VAL A 1 98 ? -3.668 -3.494 -6.092 1.00 91.94 98 VAL A O 1
ATOM 735 N N . SER A 1 99 ? -2.236 -5.103 -6.736 1.00 93.56 99 SER A N 1
ATOM 736 C CA . SER A 1 99 ? -3.221 -5.842 -7.530 1.00 93.56 99 SER A CA 1
ATOM 737 C C . SER A 1 99 ? -4.375 -6.395 -6.691 1.00 93.56 99 SER A C 1
ATOM 739 O O . SER A 1 99 ? -5.525 -6.297 -7.110 1.00 93.56 99 SER A O 1
ATOM 741 N N . ASP A 1 100 ? -4.101 -6.912 -5.490 1.00 94.62 100 ASP A N 1
ATOM 742 C CA . ASP A 1 100 ? -5.136 -7.465 -4.619 1.00 94.62 100 ASP A CA 1
ATOM 743 C C . ASP A 1 100 ? -5.995 -6.355 -4.030 1.00 94.62 100 ASP A C 1
ATOM 745 O O . ASP A 1 100 ? -7.221 -6.429 -4.099 1.00 94.62 100 ASP A O 1
ATOM 749 N N . ALA A 1 101 ? -5.367 -5.303 -3.496 1.00 92.12 101 ALA A N 1
ATOM 750 C CA . ALA A 1 101 ? -6.074 -4.183 -2.881 1.00 92.12 101 ALA A CA 1
ATOM 751 C C . ALA A 1 101 ? -7.029 -3.480 -3.859 1.00 92.12 101 ALA A C 1
ATOM 753 O O . ALA A 1 101 ? -8.073 -2.973 -3.446 1.00 92.12 101 ALA A O 1
ATOM 754 N N . THR A 1 102 ? -6.698 -3.482 -5.154 1.00 93.44 102 THR A N 1
ATOM 755 C CA . THR A 1 102 ? -7.494 -2.837 -6.210 1.00 93.44 102 THR A CA 1
ATOM 756 C C . THR A 1 102 ? -8.361 -3.795 -7.022 1.00 93.44 102 THR A C 1
ATOM 758 O O . THR A 1 102 ? -9.070 -3.375 -7.935 1.00 93.44 102 THR A O 1
ATOM 761 N N . ASN A 1 103 ? -8.361 -5.088 -6.688 1.00 93.88 103 ASN A N 1
ATOM 762 C CA . ASN A 1 103 ? -9.200 -6.067 -7.362 1.00 93.88 103 ASN A CA 1
ATOM 763 C C . ASN A 1 103 ? -10.676 -5.887 -6.940 1.00 93.88 103 ASN A C 1
ATOM 765 O O . ASN A 1 103 ? -11.002 -6.072 -5.761 1.00 93.88 103 ASN A O 1
ATOM 769 N N . PRO A 1 104 ? -11.599 -5.600 -7.883 1.00 90.62 104 PRO A N 1
ATOM 770 C CA . PRO A 1 104 ? -13.015 -5.365 -7.579 1.00 90.62 104 PRO A CA 1
ATOM 771 C C . PRO A 1 104 ? -13.743 -6.563 -6.955 1.00 90.62 104 PRO A C 1
ATOM 773 O O . PRO A 1 104 ? -14.810 -6.403 -6.370 1.00 90.62 104 PRO A O 1
ATOM 776 N N . SER A 1 105 ? -13.192 -7.771 -7.100 1.00 89.56 105 SER A N 1
ATOM 777 C CA . SER A 1 105 ? -13.797 -9.012 -6.603 1.00 89.56 105 SER A CA 1
ATOM 778 C C . SER A 1 105 ? -13.372 -9.371 -5.178 1.00 89.56 105 SER A C 1
ATOM 780 O O . SER A 1 105 ? -14.000 -10.234 -4.568 1.00 89.56 105 SER A O 1
ATOM 782 N N . THR A 1 106 ? -12.305 -8.761 -4.656 1.00 88.56 106 THR A N 1
ATOM 783 C CA . THR A 1 106 ? -11.767 -9.063 -3.322 1.00 88.56 106 THR A CA 1
ATOM 784 C C . THR A 1 106 ? -11.903 -7.854 -2.412 1.00 88.56 106 THR A C 1
ATOM 786 O O . THR A 1 106 ? -12.761 -7.857 -1.529 1.00 88.56 106 THR A O 1
ATOM 789 N N . TYR A 1 107 ? -11.10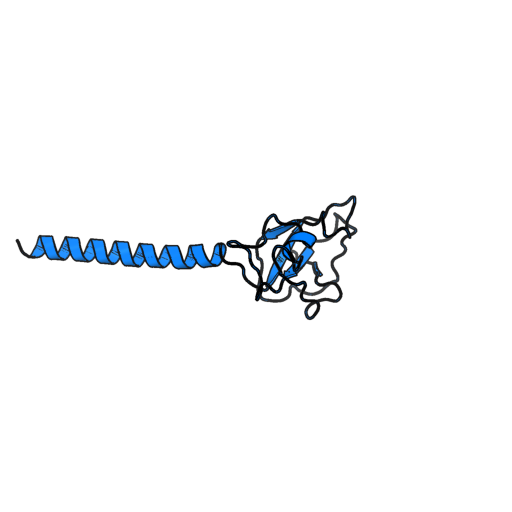0 -6.819 -2.655 1.00 92.44 107 TYR A N 1
ATOM 790 C CA . TYR A 1 107 ? -10.960 -5.665 -1.777 1.00 92.44 107 TYR A CA 1
ATOM 791 C C . TYR A 1 107 ? -11.571 -4.386 -2.339 1.00 92.44 107 TYR A C 1
ATOM 793 O O . TYR A 1 107 ? -11.997 -3.550 -1.556 1.00 92.44 107 TYR A O 1
ATOM 801 N N . ASN A 1 108 ? -11.683 -4.248 -3.662 1.00 93.19 108 ASN A N 1
ATOM 802 C CA . ASN A 1 108 ? -12.402 -3.159 -4.331 1.00 93.19 108 ASN A CA 1
ATOM 803 C C . ASN A 1 108 ? -11.940 -1.730 -3.954 1.00 93.19 108 ASN A C 1
ATOM 805 O O . ASN A 1 108 ? -12.734 -0.787 -3.936 1.00 93.19 108 ASN A O 1
ATOM 809 N N . GLY A 1 109 ? -10.646 -1.557 -3.664 1.00 91.44 109 GLY A N 1
ATOM 810 C CA . GLY A 1 109 ? -9.993 -0.249 -3.737 1.00 91.44 109 GLY A CA 1
ATOM 811 C C . GLY A 1 109 ? -9.761 0.175 -5.192 1.00 91.44 109 GLY A C 1
ATOM 812 O O . GLY A 1 109 ? -9.939 -0.615 -6.119 1.00 91.44 109 GLY A O 1
ATOM 813 N N . ALA A 1 110 ? -9.337 1.417 -5.411 1.00 91.75 110 ALA A N 1
ATOM 814 C CA . ALA A 1 110 ? -8.983 1.910 -6.740 1.00 91.75 110 ALA A CA 1
ATOM 815 C C . ALA A 1 110 ? -7.679 2.711 -6.716 1.00 91.75 110 ALA A C 1
ATOM 817 O O . ALA A 1 110 ? -7.426 3.449 -5.767 1.00 91.75 110 ALA A O 1
ATOM 818 N N . LEU A 1 111 ? -6.887 2.594 -7.785 1.00 90.56 111 LEU A N 1
ATOM 819 C CA . LEU A 1 111 ? -5.821 3.555 -8.068 1.00 90.56 111 LEU A CA 1
ATOM 820 C C . LEU A 1 111 ? -6.460 4.866 -8.508 1.00 90.56 111 LEU A C 1
ATOM 822 O O . LEU A 1 111 ? -7.281 4.879 -9.428 1.00 90.56 111 LEU A O 1
ATOM 826 N N . ASP A 1 112 ? -6.077 5.960 -7.868 1.00 88.12 112 ASP A N 1
ATOM 827 C CA . ASP A 1 112 ? -6.561 7.281 -8.230 1.00 88.12 112 ASP A CA 1
ATOM 828 C C . ASP A 1 112 ? -5.502 8.029 -9.046 1.00 88.12 112 ASP A C 1
ATOM 830 O O . ASP A 1 112 ? -4.581 8.651 -8.525 1.00 88.12 112 ASP A O 1
ATOM 834 N N . MET A 1 113 ? -5.677 7.959 -10.366 1.00 84.38 113 MET A N 1
ATOM 835 C CA . MET A 1 113 ? -4.806 8.583 -11.365 1.00 84.38 113 MET A CA 1
ATOM 836 C C . MET A 1 113 ? -5.041 10.097 -11.506 1.00 84.38 113 MET A C 1
ATOM 838 O O . MET A 1 113 ? -4.436 10.738 -12.362 1.00 84.38 113 MET A O 1
ATOM 842 N N . SER A 1 114 ? -5.949 10.696 -10.724 1.00 80.50 114 SER A N 1
ATOM 843 C CA . SER A 1 114 ? -6.142 12.153 -10.757 1.00 80.50 114 SER A CA 1
ATOM 844 C C . SER A 1 114 ? -4.959 12.914 -10.159 1.00 80.50 114 SER A C 1
ATOM 846 O O . SER A 1 114 ? -4.781 14.088 -10.475 1.00 80.50 114 SER A O 1
ATOM 848 N N . GLN A 1 115 ? -4.151 12.237 -9.338 1.00 75.44 115 GLN A N 1
ATOM 849 C CA . GLN A 1 115 ? -2.986 12.812 -8.675 1.00 75.44 115 GLN A CA 1
ATOM 850 C C . GLN A 1 115 ? -1.658 12.496 -9.386 1.00 75.44 115 GLN A C 1
ATOM 852 O O . GLN A 1 115 ? -0.675 13.193 -9.170 1.00 75.44 115 GLN A O 1
ATOM 857 N N . SER A 1 116 ? -1.601 11.461 -10.236 1.00 73.88 116 SER A N 1
ATOM 858 C CA . SER A 1 116 ? -0.430 11.158 -11.072 1.00 73.88 116 SER A CA 1
ATOM 859 C C . SER A 1 116 ? -0.785 10.267 -12.271 1.00 73.88 116 SER A C 1
ATOM 861 O O . SER A 1 116 ? -1.809 9.583 -12.280 1.00 73.88 116 SER A O 1
ATOM 863 N N . SER A 1 117 ? 0.071 10.260 -13.301 1.00 69.69 117 SER A N 1
ATOM 864 C CA . SER A 1 117 ? -0.234 9.627 -14.597 1.00 69.69 117 SER A CA 1
ATOM 865 C C . SER A 1 117 ? -0.458 8.110 -14.550 1.00 69.69 117 SER A C 1
ATOM 867 O O . SER A 1 117 ? -1.166 7.573 -15.400 1.00 69.69 117 SER A O 1
ATOM 869 N N . ASP A 1 118 ? 0.099 7.427 -13.555 1.00 70.75 118 ASP A N 1
ATOM 870 C CA . ASP A 1 118 ? 0.013 5.981 -13.338 1.00 70.75 118 ASP A CA 1
ATOM 871 C C . ASP A 1 118 ? -0.558 5.610 -11.953 1.00 70.75 118 ASP A C 1
ATOM 873 O O . ASP A 1 118 ? -0.742 4.424 -11.659 1.00 70.75 118 ASP A O 1
ATOM 877 N N . GLY A 1 119 ? -0.899 6.612 -11.132 1.00 78.69 119 GLY A N 1
ATOM 878 C CA . GLY A 1 119 ? -1.311 6.460 -9.735 1.00 78.69 119 GLY A CA 1
ATOM 879 C C . GLY A 1 119 ? -0.143 6.365 -8.746 1.00 78.69 119 GLY A C 1
ATOM 880 O O . GLY A 1 119 ? -0.398 6.212 -7.550 1.00 78.69 119 GLY A O 1
ATOM 881 N N . TYR A 1 120 ? 1.105 6.457 -9.221 1.00 86.44 120 TYR A N 1
ATOM 882 C CA . TYR A 1 120 ? 2.320 6.434 -8.417 1.00 86.44 120 TYR A CA 1
ATOM 883 C C . TYR A 1 120 ? 3.054 7.780 -8.435 1.00 86.44 120 TYR A C 1
ATOM 885 O O . TYR A 1 120 ? 3.033 8.510 -9.424 1.00 86.44 120 TYR A O 1
ATOM 893 N N . ALA A 1 121 ? 3.725 8.111 -7.340 1.00 86.44 121 ALA A N 1
ATOM 894 C CA . ALA A 1 121 ? 4.557 9.305 -7.215 1.00 86.44 121 ALA A CA 1
ATOM 895 C C . ALA A 1 121 ? 5.774 9.011 -6.330 1.00 86.44 121 ALA A C 1
ATOM 897 O O . ALA A 1 121 ? 5.785 8.022 -5.598 1.00 86.44 121 ALA A O 1
ATOM 898 N N . ARG A 1 122 ? 6.820 9.834 -6.413 1.00 83.62 122 ARG A N 1
ATOM 899 C CA . ARG A 1 122 ? 7.980 9.730 -5.512 1.00 83.62 122 ARG A CA 1
ATOM 900 C C . ARG A 1 122 ? 7.661 10.328 -4.144 1.00 83.62 122 ARG A C 1
ATOM 902 O O . ARG A 1 122 ? 6.981 11.343 -4.070 1.00 83.62 122 ARG A O 1
ATOM 909 N N . GLN A 1 123 ? 8.177 9.719 -3.082 1.00 76.38 123 GLN A N 1
ATOM 910 C CA . GLN A 1 123 ? 8.277 10.344 -1.765 1.00 76.38 123 GLN A CA 1
ATOM 911 C C . GLN A 1 123 ? 9.410 11.381 -1.784 1.00 76.38 123 GLN A C 1
ATOM 913 O O . GLN A 1 123 ? 10.458 11.137 -2.382 1.00 76.38 123 GLN A O 1
ATOM 918 N N . GLU A 1 124 ? 9.221 12.528 -1.130 1.00 65.88 124 GLU A N 1
ATOM 919 C CA . GLU A 1 124 ? 10.330 13.457 -0.884 1.00 65.88 124 GLU A CA 1
ATOM 920 C C . GLU A 1 124 ? 11.355 12.855 0.081 1.00 65.88 124 GLU A C 1
ATOM 922 O O . GLU A 1 124 ? 10.984 12.209 1.062 1.00 65.88 124 GLU A O 1
ATOM 927 N N . GLU A 1 125 ? 12.642 13.101 -0.171 1.00 60.34 125 GLU A N 1
ATOM 928 C CA . GLU A 1 125 ? 13.658 12.968 0.876 1.00 60.34 125 GLU A CA 1
ATOM 929 C C . GLU A 1 125 ? 13.474 14.118 1.884 1.00 60.34 125 GLU A C 1
ATOM 931 O O . GLU A 1 125 ? 13.484 15.285 1.486 1.00 60.34 125 GLU A O 1
ATOM 936 N N . GLU A 1 126 ? 13.270 13.784 3.166 1.00 56.91 126 GLU A N 1
ATOM 937 C CA . GLU A 1 126 ? 13.231 14.751 4.284 1.00 56.91 126 GLU A CA 1
ATOM 938 C C . GLU A 1 126 ? 14.575 15.466 4.514 1.00 56.91 126 GLU A C 1
ATOM 940 O O . GLU A 1 126 ? 15.639 14.802 4.455 1.00 56.91 126 GLU A O 1
#

Organism: NCBI:txid1874115

=== Feature glossary ===
The record interleaves many kinds of information about one protein. Here is each kind framed as the question it answers.

Q: What known structures does this most resemble?
A: Structural nearest neighbors (via Foldseek easy-search vs the PDB). Reported per hit: target PDB id, E-value, and alignment TM-score. A TM-score above ~0.5 is the conventional threshold for 'same fold'.

Q: Where is each backbone atom in 3D?
A: The mmCIF table is the protein's shape written out atom by atom. For each backbone N, Cα, C, and carbonyl O, it records an (x, y, z) coordinate triple in Å plus the residue type, chain letter, and residue number.

Q: What are the backbone torsion angles?
A: The φ/ψ torsion pair specifies the backbone conformation at each residue. φ rotates about the N–Cα bond, ψ about the Cα–C bond. Steric clashes forbid most of the (φ, ψ) plane — the allowed regions (α-helix basin, β-sheet basin, left-handed helix) are the Ramachandran-allowed regions.

Q: Which residues are buried vs exposed?
A: Solvent-accessible surface area (SASA) is the area in Å² traced out by the centre of a 1.4 Å probe sphere (a water molecule) rolled over the protein's van der Waals surface (Shrake–Rupley / Lee–Richards construction). Buried residues have near-zero SASA; fully exposed residues can exceed 200 Å². The total SASA scales roughly with the number of surface residues.

Q: How confident is the AlphaFold model at each residue?
A: pLDDT is the predicted lDDT-Cα score: AlphaFold's confidence that the local environment of each residue (all inter-atomic distances within 15 Å) is correctly placed. It is a per-residue number between 0 and 100, with higher meaning more reliable.

Q: What does the local fold look like, residue by residue?
A: 3Di is Foldseek's structural alphabet. Each residue is assigned one of twenty discrete states based on how its Cα sits relative to its spatial (not sequential) neighbors. Aligning 3Di strings finds structural homologs roughly as well as full 3D superposition, but orders of magnitude faster.

Q: How big and how compact is the whole molecule?
A: Radius of gyration (Rg) is the root-mean-square distance of Cα atoms from their centroid — a single number for overall size and compactness. A globular domain of N residues has Rg ≈ 2.2·N^0.38 Å; an extended or disordered chain has a much larger Rg. The Cα contact count is the number of residue pairs whose Cα atoms are within 8 Å and are more than four positions apart in sequence — a standard proxy for tertiary packing density. The bounding box is the smallest axis-aligned box enclosing all Cα atoms.

Q: Which residues are in helices, strands, or loops?
A: DSSP 8-state secondary structure assigns each residue one of H (α-helix), G (3₁₀-helix), I (π-helix), E (extended β-strand), B (isolated β-bridge), T (hydrogen-bonded turn), S (bend), or '-' (coil). The assignment is computed from backbone hydrogen-bond geometry via the Kabsch–Sander algorithm.

Q: How mobile is each atom in the crystal?
A: Crystallographic B-factors measure how much each atom's electron density is smeared out, in Å². They rise in mobile loops and surface residues and fall in the buried interior. In AlphaFold models this column is repurposed to hold pLDDT instead.

Q: What if only a Cα trace is available?
A: P-SEA three-state annotation labels each residue as helix, strand, or coil based purely on the geometry of the Cα trace. It serves as a fallback when the full backbone (and thus DSSP) is unavailable.

Q: What family and function is it annotated with?
A: Database cross-references. InterPro integrates a dozen domain/family signature databases into unified entries with residue-range hits. GO terms attach function/process/location labels with evidence codes. CATH codes position the fold in a four-level structural taxonomy. Organism is the NCBI-taxonomy species name.

Q: Are the domains correctly placed relative to each other?
A: Predicted Aligned Error (PAE) is an AlphaFold confidence matrix: entry (i, j) is the expected error in the position of residue j, in ångströms, when the prediction is superimposed on the true structure at residue i. Low PAE within a block of residues means that block is internally rigid and well-predicted; high PAE between two blocks means their relative placement is uncertain even if each block individually is confident.

Q: What do the diagnostic plots show?
A: Three diagnostic plots accompany the record. The Cα contact map visualizes the tertiary structure as a 2D adjacency matrix (8 Å cutoff, sequence-local contacts suppressed). The Ramachandran plot shows the distribution of backbone (φ, ψ) torsions, with points in the α and β basins reflecting secondary structure content. The PAE plot shows AlphaFold's inter-residue confidence as a color matrix.

Q: What is the amino-acid chain?
A: Primary structure: the covalent order of the twenty standard amino acids along the backbone. Two proteins with the same sequence will (almost always) fold to the same structure; two with 30% identity often share a fold but not the details.

Q: What do the rendered images show?
A: The six renders are orthographic views along the three Cartesian axes in both directions. Representation (cartoon, sticks, or surface) and color scheme (sequence-rainbow or by-chain) vary across proteins so the training set covers all the common visualization conventions.